Protein AF-A0A370WW75-F1 (afdb_monomer_lite)

Radius of gyration: 24.6 Å; chains: 1; bounding box: 38×58×57 Å

Organism: NCBI:txid1927960

Structure (mmCIF, N/CA/C/O backbone):
data_AF-A0A370WW75-F1
#
_entry.id   AF-A0A370WW75-F1
#
loop_
_atom_site.group_PDB
_atom_site.id
_atom_site.type_symbol
_atom_site.label_atom_id
_atom_site.label_alt_id
_atom_site.label_comp_id
_atom_site.label_asym_id
_atom_site.label_entity_id
_atom_site.label_seq_id
_atom_site.pdbx_PDB_ins_code
_atom_site.Cartn_x
_atom_site.Cartn_y
_atom_site.Cartn_z
_atom_site.occupancy
_atom_site.B_iso_or_equiv
_atom_site.auth_seq_id
_atom_site.auth_comp_id
_atom_site.auth_asym_id
_atom_site.auth_atom_id
_atom_site.pdbx_PDB_model_num
ATOM 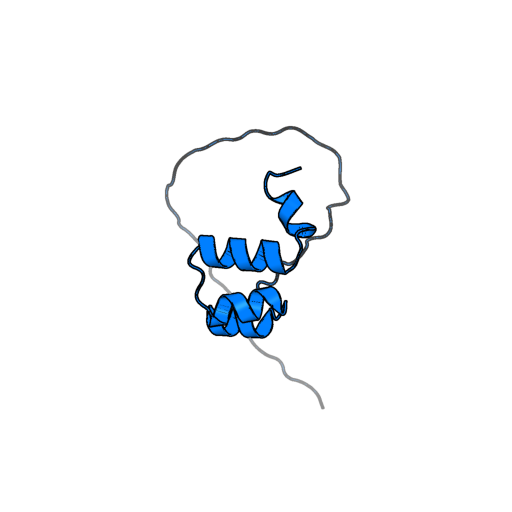1 N N . MET A 1 1 ? 12.610 17.597 -8.047 1.00 68.81 1 MET A N 1
ATOM 2 C CA . MET A 1 1 ? 12.087 16.682 -7.003 1.00 68.81 1 MET A CA 1
ATOM 3 C C . MET A 1 1 ? 10.572 16.802 -7.007 1.00 68.81 1 MET A C 1
ATOM 5 O O . MET A 1 1 ? 10.087 17.924 -6.964 1.00 68.81 1 MET A O 1
ATOM 9 N N . GLY A 1 2 ? 9.848 15.689 -7.157 1.00 85.19 2 GLY A N 1
ATOM 10 C CA . GLY A 1 2 ? 8.384 15.690 -7.280 1.00 85.19 2 GLY A CA 1
ATOM 11 C C . GLY A 1 2 ? 7.664 16.026 -5.971 1.00 85.19 2 GLY A C 1
ATOM 12 O O . GLY A 1 2 ? 8.235 15.874 -4.890 1.00 85.19 2 GLY A O 1
ATOM 13 N N . SER A 1 3 ? 6.402 16.450 -6.086 1.00 80.62 3 SER A N 1
ATOM 14 C CA . SER A 1 3 ? 5.512 16.815 -4.968 1.00 80.62 3 SER A CA 1
ATOM 15 C C . SER A 1 3 ? 5.460 15.748 -3.862 1.00 80.62 3 SER A C 1
ATOM 17 O O . SER A 1 3 ? 5.372 16.073 -2.681 1.00 80.62 3 SER A O 1
ATOM 19 N N . GLU A 1 4 ? 5.625 14.477 -4.219 1.00 85.69 4 GLU A N 1
ATOM 20 C CA . GLU A 1 4 ? 5.466 13.325 -3.325 1.00 85.69 4 GLU A CA 1
ATOM 21 C C . GLU A 1 4 ? 6.754 12.920 -2.596 1.00 85.69 4 GLU A C 1
ATOM 23 O O . GLU A 1 4 ? 6.764 11.946 -1.846 1.00 85.69 4 GLU A O 1
ATOM 28 N N . ALA A 1 5 ? 7.866 13.639 -2.792 1.00 87.81 5 ALA A N 1
ATOM 29 C CA . ALA A 1 5 ? 9.142 13.276 -2.171 1.00 87.81 5 ALA A CA 1
ATOM 30 C C . ALA A 1 5 ? 9.069 13.227 -0.634 1.00 87.81 5 ALA A C 1
ATOM 32 O O . ALA A 1 5 ? 9.780 12.434 -0.017 1.00 87.81 5 ALA A O 1
ATOM 33 N N . HIS A 1 6 ? 8.183 14.024 -0.032 1.00 89.12 6 HIS A N 1
ATOM 34 C CA . HIS A 1 6 ? 7.963 14.061 1.411 1.00 89.12 6 HIS A CA 1
ATOM 35 C C . HIS A 1 6 ? 7.434 12.730 1.974 1.00 89.12 6 HIS A C 1
ATOM 37 O O . HIS A 1 6 ? 7.818 12.355 3.079 1.00 89.12 6 HIS A O 1
ATOM 43 N N . TRP A 1 7 ? 6.665 11.950 1.201 1.00 89.69 7 TRP A N 1
ATOM 44 C CA . TRP A 1 7 ? 6.137 10.654 1.648 1.00 89.69 7 TRP A CA 1
ATOM 45 C C . TRP A 1 7 ? 7.220 9.606 1.902 1.00 89.69 7 TRP A C 1
ATOM 47 O O . TRP A 1 7 ? 7.017 8.692 2.696 1.00 89.69 7 TRP A O 1
ATOM 57 N N . ARG A 1 8 ? 8.405 9.754 1.292 1.00 87.56 8 ARG A N 1
ATOM 58 C CA . ARG A 1 8 ? 9.546 8.859 1.554 1.00 87.56 8 ARG A CA 1
ATOM 59 C C . ARG A 1 8 ? 10.085 8.982 2.980 1.00 87.56 8 ARG A C 1
ATOM 61 O O . ARG A 1 8 ? 10.728 8.052 3.461 1.00 87.56 8 ARG A O 1
ATOM 68 N N . HIS A 1 9 ? 9.850 10.123 3.624 1.00 89.81 9 HIS A N 1
ATOM 69 C CA . HIS A 1 9 ? 10.347 10.447 4.962 1.00 89.81 9 HIS A CA 1
ATOM 70 C C . HIS A 1 9 ? 9.223 10.667 5.979 1.00 89.81 9 HIS A C 1
ATOM 72 O O . HIS A 1 9 ? 9.515 11.002 7.125 1.00 89.81 9 HIS A O 1
ATOM 78 N N . ALA A 1 10 ? 7.965 10.489 5.571 1.00 92.00 10 ALA A N 1
ATOM 79 C CA . ALA A 1 10 ? 6.822 10.602 6.460 1.00 92.00 10 ALA A CA 1
ATOM 80 C C . ALA A 1 10 ? 6.920 9.572 7.591 1.00 92.00 10 ALA A C 1
ATOM 82 O O . ALA A 1 10 ? 7.356 8.432 7.392 1.00 92.00 10 ALA A O 1
ATOM 83 N N . SER A 1 11 ? 6.507 9.984 8.785 1.00 94.50 11 SER A N 1
ATOM 84 C CA . SER A 1 11 ? 6.329 9.068 9.907 1.00 94.50 11 SER A CA 1
ATOM 85 C C . SER A 1 11 ? 5.207 8.068 9.619 1.00 94.50 11 SER A C 1
ATOM 87 O O . SER A 1 11 ? 4.331 8.302 8.786 1.00 94.50 11 SER A O 1
ATOM 89 N N . GLU A 1 12 ? 5.203 6.948 10.341 1.00 94.06 12 GLU A N 1
ATOM 90 C CA . GLU A 1 12 ? 4.165 5.922 10.192 1.00 94.06 12 GLU A CA 1
ATOM 91 C C . GLU A 1 12 ? 2.757 6.480 10.454 1.00 94.06 12 GLU A C 1
ATOM 93 O O . GLU A 1 12 ? 1.838 6.186 9.698 1.00 94.06 12 GLU A O 1
ATOM 98 N N . ASN A 1 13 ? 2.608 7.370 11.443 1.00 95.81 13 ASN A N 1
ATOM 99 C CA . ASN A 1 13 ? 1.333 8.021 11.764 1.00 95.81 13 ASN A CA 1
ATOM 100 C C . ASN A 1 13 ? 0.846 8.954 10.643 1.00 95.81 13 ASN A C 1
ATOM 102 O O . ASN A 1 13 ? -0.345 8.989 10.339 1.00 95.81 13 ASN A O 1
ATOM 106 N N . GLU A 1 14 ? 1.750 9.730 10.036 1.00 95.81 14 GLU A N 1
ATOM 107 C CA . GLU A 1 14 ? 1.408 10.593 8.897 1.00 95.81 14 GLU A CA 1
ATOM 108 C C . GLU A 1 14 ? 0.997 9.755 7.687 1.00 95.81 14 GLU A C 1
ATOM 110 O O . GLU A 1 14 ? 0.030 10.092 7.003 1.00 95.81 14 GLU A O 1
ATOM 115 N N . LEU A 1 15 ? 1.696 8.640 7.455 1.00 95.31 15 LEU A N 1
ATOM 116 C CA . LEU A 1 15 ? 1.370 7.710 6.384 1.00 95.31 15 LEU A CA 1
ATOM 117 C C . LEU A 1 15 ? 0.017 7.027 6.632 1.00 95.31 15 LEU A C 1
ATOM 119 O O . LEU A 1 15 ? -0.798 6.942 5.719 1.00 95.31 15 LEU A O 1
ATOM 123 N N . GLU A 1 16 ? -0.263 6.591 7.861 1.00 96.38 16 GLU A N 1
ATOM 124 C CA . GLU A 1 16 ? -1.554 6.005 8.231 1.00 96.38 16 GLU A CA 1
ATOM 125 C C . GLU A 1 16 ? -2.704 6.996 8.012 1.00 96.38 16 GLU A C 1
ATOM 127 O O . GLU A 1 16 ? -3.707 6.644 7.385 1.00 96.38 16 GLU A O 1
ATOM 132 N N . LEU A 1 17 ? -2.545 8.245 8.461 1.00 96.50 17 LEU A N 1
ATOM 133 C CA . LEU A 1 17 ? -3.543 9.292 8.256 1.00 96.50 17 LEU A CA 1
ATOM 134 C C . LEU A 1 17 ? -3.786 9.555 6.765 1.00 96.50 17 LEU A C 1
ATOM 136 O O . LEU A 1 17 ? -4.939 9.621 6.342 1.00 96.50 17 LEU A O 1
ATOM 140 N N . ALA A 1 18 ? -2.721 9.662 5.970 1.00 95.69 18 ALA A N 1
ATOM 141 C CA . ALA A 1 18 ? -2.821 9.867 4.528 1.00 95.69 18 ALA A CA 1
ATOM 142 C C . ALA A 1 18 ? -3.563 8.713 3.837 1.00 95.69 18 ALA A C 1
ATOM 144 O O . ALA A 1 18 ? -4.422 8.939 2.987 1.00 95.69 18 ALA A O 1
ATOM 145 N N . LEU A 1 19 ? -3.293 7.471 4.245 1.00 96.56 19 LEU A N 1
ATOM 146 C CA . LEU A 1 19 ? -3.972 6.290 3.715 1.00 96.56 19 LEU A CA 1
ATOM 147 C C . LEU A 1 19 ? -5.462 6.248 4.084 1.00 96.56 19 LEU A C 1
ATOM 149 O O . LEU A 1 19 ? -6.275 5.792 3.282 1.00 96.56 19 LEU A O 1
ATOM 153 N N . VAL A 1 20 ? -5.829 6.715 5.281 1.00 97.25 20 VAL A N 1
ATOM 154 C CA . VAL A 1 20 ? -7.237 6.862 5.688 1.00 97.25 20 VAL A CA 1
ATOM 155 C C . VAL A 1 20 ? -7.925 7.959 4.878 1.00 97.25 20 VAL A C 1
ATOM 157 O O . VAL A 1 20 ? -9.031 7.743 4.397 1.00 97.25 20 VAL A O 1
ATOM 160 N N . GLN A 1 21 ? -7.273 9.109 4.690 1.00 96.94 21 GLN A N 1
ATOM 161 C CA . GLN A 1 21 ? -7.801 10.222 3.890 1.00 96.94 21 GLN A CA 1
ATOM 162 C C . GLN A 1 21 ? -7.970 9.867 2.408 1.00 96.94 21 GLN A C 1
ATOM 164 O O . GLN A 1 21 ? -8.821 10.441 1.739 1.00 96.94 21 GLN A O 1
ATOM 169 N N . ALA A 1 22 ? -7.174 8.922 1.908 1.00 95.94 22 ALA A N 1
ATOM 170 C CA . ALA A 1 22 ? -7.263 8.398 0.550 1.00 95.94 22 ALA A CA 1
ATOM 171 C C . ALA A 1 22 ? -8.301 7.268 0.384 1.00 95.94 22 ALA A C 1
ATOM 173 O O . ALA A 1 22 ? -8.325 6.630 -0.667 1.00 95.94 22 ALA A O 1
ATOM 174 N N . ASP A 1 23 ? -9.115 6.974 1.407 1.00 97.44 23 ASP A N 1
ATOM 175 C CA . ASP A 1 23 ? -10.124 5.903 1.400 1.00 97.44 23 ASP A CA 1
ATOM 176 C C . ASP A 1 23 ? -9.567 4.505 1.046 1.00 97.44 23 ASP A C 1
ATOM 178 O O . ASP A 1 23 ? -10.287 3.611 0.595 1.00 97.44 23 ASP A O 1
ATOM 182 N N . ILE A 1 24 ? -8.272 4.266 1.291 1.00 97.12 24 ILE A N 1
ATOM 183 C CA . ILE A 1 24 ? -7.658 2.946 1.104 1.00 97.12 24 ILE A CA 1
ATOM 184 C C . ILE A 1 24 ? -8.239 2.001 2.153 1.00 97.12 24 ILE A C 1
ATOM 186 O O . ILE A 1 24 ? -8.245 2.329 3.337 1.00 97.12 24 ILE A O 1
ATOM 190 N N . ALA A 1 25 ? -8.699 0.815 1.763 1.00 97.12 25 ALA A N 1
ATOM 191 C CA . ALA A 1 25 ? -9.318 -0.123 2.693 1.00 97.12 25 ALA A CA 1
ATOM 192 C C . ALA A 1 25 ? -8.324 -0.693 3.733 1.00 97.12 25 ALA A C 1
ATOM 194 O O . ALA A 1 25 ? -7.109 -0.754 3.542 1.00 97.12 25 ALA A O 1
ATOM 195 N N . ALA A 1 26 ? -8.851 -1.066 4.906 1.00 96.56 26 ALA A N 1
ATOM 196 C CA . ALA A 1 26 ? -8.049 -1.471 6.064 1.00 96.56 26 ALA A CA 1
ATOM 197 C C . ALA A 1 26 ? -7.013 -2.592 5.801 1.00 96.56 26 ALA A C 1
ATOM 199 O O . ALA A 1 26 ? -5.888 -2.457 6.296 1.00 96.56 26 ALA A O 1
ATOM 200 N N . PRO A 1 27 ? -7.323 -3.683 5.063 1.00 97.38 27 PRO A N 1
ATOM 201 C CA . PRO A 1 27 ? -6.333 -4.729 4.818 1.00 97.38 27 PRO A CA 1
ATOM 202 C C . PRO A 1 27 ? -5.162 -4.246 3.947 1.00 97.38 27 PRO A C 1
ATOM 204 O O . PRO A 1 27 ? -4.020 -4.628 4.212 1.00 97.38 27 PRO A O 1
ATOM 207 N N . GLU A 1 28 ? -5.414 -3.372 2.973 1.00 97.50 28 GLU A N 1
ATOM 208 C CA . GLU A 1 28 ? -4.401 -2.753 2.118 1.00 97.50 28 GLU A CA 1
ATOM 209 C C . GLU A 1 28 ? -3.544 -1.772 2.917 1.00 97.50 28 GLU A C 1
ATOM 211 O O . GLU A 1 28 ? -2.319 -1.851 2.849 1.00 97.50 28 GLU A O 1
ATOM 216 N N . ARG A 1 29 ? -4.155 -0.914 3.751 1.00 97.12 29 ARG A N 1
ATOM 217 C CA . ARG A 1 29 ? -3.407 0.002 4.636 1.00 97.12 29 ARG A CA 1
ATOM 218 C C . ARG A 1 29 ? -2.440 -0.754 5.539 1.00 97.12 29 ARG A C 1
ATOM 220 O O . ARG A 1 29 ? -1.275 -0.385 5.637 1.00 97.12 29 ARG A O 1
ATOM 227 N N . SER A 1 30 ? -2.906 -1.842 6.153 1.00 97.44 30 SER A N 1
ATOM 228 C CA . SER A 1 30 ? -2.070 -2.691 7.007 1.00 97.44 30 SER A CA 1
ATOM 229 C C . SER A 1 30 ? -0.884 -3.287 6.243 1.00 97.44 30 SER A C 1
ATOM 231 O O . SER A 1 30 ? 0.226 -3.310 6.769 1.00 97.44 30 SER A O 1
ATOM 233 N N . ALA A 1 31 ? -1.093 -3.745 5.005 1.00 97.56 31 ALA A N 1
ATOM 234 C CA . ALA A 1 31 ? -0.008 -4.264 4.174 1.00 97.56 31 ALA A CA 1
ATOM 235 C C . ALA A 1 31 ? 0.992 -3.164 3.763 1.00 97.56 31 ALA A C 1
ATOM 237 O O . ALA A 1 31 ? 2.198 -3.407 3.783 1.00 97.56 31 ALA A O 1
ATOM 238 N N . ILE A 1 32 ? 0.511 -1.952 3.453 1.00 95.88 32 ILE A N 1
ATOM 239 C CA . ILE A 1 32 ? 1.351 -0.793 3.106 1.00 95.88 32 ILE A CA 1
ATOM 240 C C . ILE A 1 32 ? 2.218 -0.367 4.297 1.00 95.88 32 ILE A C 1
ATOM 242 O O . ILE A 1 32 ? 3.433 -0.243 4.144 1.00 95.88 32 ILE A O 1
ATOM 246 N N . LEU A 1 33 ? 1.626 -0.195 5.485 1.00 95.31 33 LEU A N 1
ATOM 247 C CA . LEU A 1 33 ? 2.348 0.203 6.702 1.00 95.31 33 LEU A CA 1
ATOM 248 C C . LEU A 1 33 ? 3.406 -0.838 7.099 1.00 95.31 33 LEU A C 1
ATOM 250 O O . LEU A 1 33 ? 4.534 -0.484 7.435 1.00 95.31 33 LEU A O 1
ATOM 254 N N . ALA A 1 34 ? 3.088 -2.129 6.955 1.00 96.38 34 ALA A N 1
ATOM 255 C CA . ALA A 1 34 ? 4.030 -3.224 7.192 1.00 96.38 34 ALA A CA 1
ATOM 256 C C . ALA A 1 34 ? 5.106 -3.382 6.097 1.00 96.38 34 ALA A C 1
ATOM 258 O O . ALA A 1 34 ? 5.990 -4.228 6.235 1.00 96.38 34 ALA A O 1
ATOM 259 N N . LYS A 1 35 ? 5.034 -2.605 5.004 1.00 94.81 35 LYS A N 1
ATOM 260 C CA . LYS A 1 35 ? 5.885 -2.740 3.805 1.00 94.81 35 LYS A CA 1
ATOM 261 C C . LYS A 1 35 ? 5.857 -4.158 3.211 1.00 94.81 35 LYS A C 1
ATOM 263 O O . LYS A 1 35 ? 6.827 -4.612 2.604 1.00 94.81 35 LYS A O 1
ATOM 268 N N . ASP A 1 36 ? 4.733 -4.855 3.367 1.00 96.69 36 ASP A N 1
ATOM 269 C CA . ASP A 1 36 ? 4.540 -6.228 2.904 1.00 96.69 36 ASP A CA 1
ATOM 270 C C . ASP A 1 36 ? 4.036 -6.230 1.456 1.00 96.69 36 ASP A C 1
ATOM 272 O O . ASP A 1 36 ? 2.835 -6.277 1.168 1.00 96.69 36 ASP A O 1
ATOM 276 N N . ALA A 1 37 ? 4.989 -6.157 0.526 1.00 93.81 37 ALA A N 1
ATOM 277 C CA . ALA A 1 37 ? 4.702 -6.138 -0.903 1.00 93.81 37 ALA A CA 1
ATOM 278 C C . ALA A 1 37 ? 3.978 -7.409 -1.378 1.00 93.81 37 ALA A C 1
ATOM 280 O O . ALA A 1 37 ? 3.108 -7.320 -2.240 1.00 93.81 37 ALA A O 1
ATOM 281 N N . ALA A 1 38 ? 4.297 -8.580 -0.817 1.00 94.62 38 ALA A N 1
ATOM 282 C CA . ALA A 1 38 ? 3.689 -9.844 -1.228 1.00 94.62 38 ALA A CA 1
ATOM 283 C C . ALA A 1 38 ? 2.206 -9.897 -0.837 1.00 94.62 38 ALA A C 1
ATOM 285 O O . ALA A 1 38 ? 1.349 -10.220 -1.663 1.00 94.62 38 ALA A O 1
ATOM 286 N N . LYS A 1 39 ? 1.886 -9.512 0.404 1.00 96.56 39 LYS A N 1
ATOM 287 C CA . LYS A 1 39 ? 0.501 -9.411 0.874 1.00 96.56 39 LYS A CA 1
ATOM 288 C C . LYS A 1 39 ? -0.277 -8.344 0.113 1.00 96.56 39 LYS A C 1
ATOM 290 O O . LYS A 1 39 ? -1.415 -8.598 -0.275 1.00 96.56 39 LYS A O 1
ATOM 295 N N . LEU A 1 40 ? 0.326 -7.181 -0.138 1.00 96.25 40 LEU A N 1
ATOM 296 C CA . LEU A 1 40 ? -0.320 -6.116 -0.906 1.00 96.25 40 LEU A CA 1
ATOM 297 C C . LEU A 1 40 ? -0.634 -6.567 -2.341 1.00 96.25 40 LEU A C 1
ATOM 299 O O . LEU A 1 40 ? -1.747 -6.364 -2.819 1.00 96.25 40 LEU A O 1
ATOM 303 N N . GLN A 1 41 ? 0.302 -7.247 -3.008 1.00 95.44 41 GLN A N 1
ATOM 304 C CA . GLN A 1 41 ? 0.075 -7.825 -4.336 1.00 95.44 41 GLN A CA 1
ATOM 305 C C . GLN A 1 41 ? -1.058 -8.855 -4.329 1.00 95.44 41 GLN A C 1
ATOM 307 O O . GLN A 1 41 ? -1.909 -8.825 -5.216 1.00 95.44 41 GLN A O 1
ATOM 312 N N . ALA A 1 42 ? -1.116 -9.722 -3.314 1.00 96.00 42 ALA A N 1
ATOM 313 C CA . ALA A 1 42 ? -2.187 -10.705 -3.175 1.00 9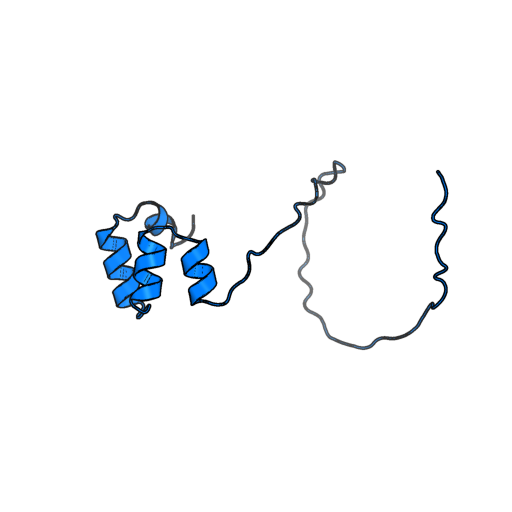6.00 42 ALA A CA 1
ATOM 314 C C . ALA A 1 42 ? -3.568 -10.046 -2.999 1.00 96.00 42 ALA A C 1
ATOM 316 O O . ALA A 1 42 ? -4.527 -10.461 -3.652 1.00 96.00 42 ALA A O 1
ATOM 317 N N . LEU A 1 43 ? -3.665 -8.998 -2.169 1.00 96.75 43 LEU A N 1
ATOM 318 C CA . LEU A 1 43 ? -4.901 -8.229 -1.961 1.00 96.75 43 LEU A CA 1
ATOM 319 C C . LEU A 1 43 ? -5.370 -7.550 -3.253 1.00 96.75 43 LEU A C 1
ATOM 321 O O . LEU A 1 43 ? -6.539 -7.653 -3.622 1.00 96.75 43 LEU A O 1
ATOM 325 N N . LEU A 1 44 ? -4.440 -6.928 -3.979 1.00 95.38 44 LEU A N 1
ATOM 326 C CA . LEU A 1 44 ? -4.722 -6.208 -5.223 1.00 95.38 44 LEU A CA 1
ATOM 327 C C . LEU A 1 44 ? -4.817 -7.123 -6.456 1.00 95.38 44 LEU A C 1
ATOM 329 O O . LEU A 1 44 ? -5.081 -6.643 -7.556 1.00 95.38 44 LEU A O 1
ATOM 333 N N . ARG A 1 45 ? -4.602 -8.437 -6.294 1.00 95.25 45 ARG A N 1
ATOM 334 C CA . ARG A 1 45 ? -4.528 -9.427 -7.387 1.00 95.25 45 ARG A CA 1
ATOM 335 C C . ARG A 1 45 ? -3.502 -9.047 -8.461 1.00 95.25 45 ARG A C 1
ATOM 337 O O . ARG A 1 45 ? -3.680 -9.339 -9.644 1.00 95.25 45 ARG A O 1
ATOM 344 N N . LEU A 1 46 ? -2.422 -8.399 -8.037 1.00 92.19 46 LEU A N 1
ATOM 345 C CA . LEU A 1 46 ? -1.311 -8.001 -8.889 1.00 92.19 46 LEU A CA 1
ATOM 346 C C . LEU A 1 46 ? -0.250 -9.099 -8.919 1.00 92.19 46 LEU A C 1
ATOM 348 O O . LEU A 1 46 ? -0.076 -9.857 -7.965 1.00 92.19 46 LEU A O 1
ATOM 352 N N . ARG A 1 47 ? 0.492 -9.162 -10.024 1.00 86.50 47 ARG A N 1
ATOM 353 C CA . ARG A 1 47 ? 1.721 -9.956 -10.129 1.00 86.50 47 ARG A CA 1
ATOM 354 C C . ARG A 1 47 ? 2.925 -9.014 -10.111 1.00 86.50 47 ARG A C 1
ATOM 356 O O . ARG A 1 47 ? 2.789 -7.893 -10.604 1.00 86.50 47 ARG A O 1
ATOM 363 N N . PRO A 1 48 ? 4.088 -9.447 -9.592 1.00 81.75 48 PRO A N 1
ATOM 364 C CA . PRO A 1 48 ? 5.320 -8.684 -9.728 1.00 81.75 48 PRO A CA 1
ATOM 365 C C . PRO A 1 48 ? 5.564 -8.316 -11.193 1.00 81.75 48 PRO A C 1
ATOM 367 O O . PRO A 1 48 ? 5.526 -9.180 -12.072 1.00 81.75 48 PRO A O 1
ATOM 370 N N . LEU A 1 49 ? 5.798 -7.031 -11.445 1.00 81.38 49 LEU A N 1
ATOM 371 C CA . LEU A 1 49 ? 6.304 -6.563 -12.727 1.00 81.38 49 LEU A CA 1
ATOM 372 C C . LEU A 1 49 ? 7.812 -6.808 -12.751 1.00 81.38 49 LEU A C 1
ATOM 374 O O . LEU A 1 49 ? 8.528 -6.384 -11.845 1.00 81.38 49 LEU A O 1
ATOM 378 N N . PHE A 1 50 ? 8.283 -7.488 -13.790 1.00 80.00 50 PHE A N 1
ATOM 379 C CA . PHE A 1 50 ? 9.704 -7.599 -14.089 1.00 80.00 50 PHE A CA 1
ATOM 380 C C . PHE A 1 50 ? 10.005 -6.648 -15.242 1.00 80.00 50 PHE A C 1
ATOM 382 O O . PHE A 1 50 ? 9.353 -6.721 -16.283 1.00 80.00 50 PHE A O 1
ATOM 389 N N . ALA A 1 51 ? 10.973 -5.757 -15.052 1.00 74.81 51 ALA A N 1
ATOM 390 C CA . ALA A 1 51 ? 11.536 -4.958 -16.129 1.00 74.81 51 ALA A CA 1
ATOM 391 C C . ALA A 1 51 ? 12.916 -5.525 -16.471 1.00 74.81 51 ALA A C 1
ATOM 393 O O . ALA A 1 51 ? 13.741 -5.730 -15.580 1.00 74.81 51 ALA A O 1
ATOM 394 N N . MET A 1 52 ? 13.159 -5.785 -17.753 1.00 81.94 52 MET A N 1
ATOM 395 C CA . MET A 1 52 ? 14.506 -6.048 -18.249 1.00 81.94 52 MET A CA 1
ATOM 396 C C . MET A 1 52 ? 15.180 -4.691 -18.435 1.00 81.94 52 MET A C 1
ATOM 398 O O . MET A 1 52 ? 14.707 -3.881 -19.227 1.00 81.94 52 MET A O 1
ATOM 402 N N . GLN A 1 53 ? 16.250 -4.424 -17.690 1.00 81.56 53 GLN A N 1
ATOM 403 C CA . GLN A 1 53 ? 17.127 -3.305 -18.015 1.00 81.56 53 GLN A CA 1
ATOM 404 C C . GLN A 1 53 ? 18.007 -3.741 -19.181 1.00 81.56 53 GLN A C 1
ATOM 406 O O . GLN A 1 53 ? 18.784 -4.689 -19.050 1.00 81.56 53 GLN A O 1
ATOM 411 N N . THR A 1 54 ? 17.855 -3.089 -20.328 1.00 79.69 54 THR A N 1
ATOM 412 C CA . THR A 1 54 ? 18.837 -3.195 -21.404 1.00 79.69 54 THR A CA 1
ATOM 413 C C . THR A 1 54 ? 20.084 -2.423 -20.977 1.00 79.69 54 THR A C 1
ATOM 415 O O . THR A 1 54 ? 19.946 -1.318 -20.442 1.00 79.69 54 THR A O 1
ATOM 418 N N . PRO A 1 55 ? 21.291 -2.990 -21.144 1.00 79.44 55 PRO A N 1
ATOM 419 C CA . PRO A 1 55 ? 22.509 -2.228 -20.920 1.00 79.44 55 PRO A CA 1
ATOM 420 C C . PRO A 1 55 ? 22.500 -0.993 -21.836 1.00 79.44 55 PRO A C 1
ATOM 422 O O . PRO A 1 55 ? 21.928 -1.067 -22.928 1.00 79.44 55 PRO A O 1
ATOM 425 N N . PRO A 1 56 ? 23.071 0.138 -21.393 1.00 76.31 56 PRO A N 1
ATOM 426 C CA . PRO A 1 56 ? 23.259 1.276 -22.282 1.00 76.31 56 PRO A CA 1
ATOM 427 C C . PRO A 1 56 ? 24.096 0.821 -23.483 1.00 76.31 56 PRO A C 1
ATOM 429 O O . PRO A 1 56 ? 25.103 0.137 -23.290 1.00 76.31 56 PRO A O 1
ATOM 432 N N . ASP A 1 57 ? 23.667 1.168 -24.698 1.00 74.56 57 ASP A N 1
ATOM 433 C CA . ASP A 1 57 ? 24.533 1.038 -25.869 1.00 74.56 57 ASP A CA 1
ATOM 434 C C . ASP A 1 57 ? 25.755 1.931 -25.628 1.00 74.56 57 ASP A C 1
ATOM 436 O O . ASP A 1 57 ? 25.626 3.106 -25.285 1.00 74.56 57 ASP A O 1
ATOM 440 N N . GLU A 1 58 ? 26.955 1.366 -25.754 1.00 66.38 58 GLU A N 1
ATOM 441 C CA . GLU A 1 58 ? 28.218 2.096 -25.574 1.00 66.38 58 GLU A CA 1
ATOM 442 C C . GLU 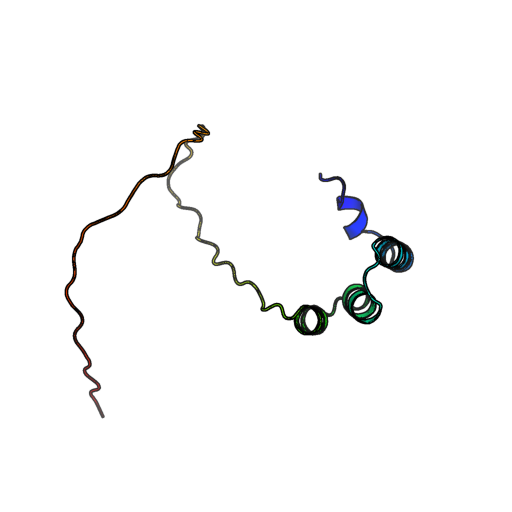A 1 58 ? 28.533 3.029 -26.766 1.00 66.38 58 GLU A C 1
ATOM 444 O O . GLU A 1 58 ? 29.625 3.593 -26.845 1.00 66.38 58 GLU A O 1
ATOM 449 N N . GLU A 1 59 ? 27.588 3.226 -27.688 1.00 60.12 59 GLU A N 1
ATOM 450 C CA . GLU A 1 59 ? 27.739 4.089 -28.854 1.00 60.12 59 GLU A CA 1
ATOM 451 C C . GLU A 1 59 ? 26.986 5.414 -28.666 1.00 60.12 59 GLU A C 1
ATOM 453 O O . GLU A 1 59 ? 25.800 5.518 -28.946 1.00 60.12 59 GLU A O 1
ATOM 458 N N . GLY A 1 60 ? 27.731 6.434 -28.231 1.00 49.09 60 GLY A N 1
ATOM 459 C CA . GLY A 1 60 ? 27.607 7.792 -28.771 1.00 49.09 60 GLY A CA 1
ATOM 460 C C . GLY A 1 60 ? 26.454 8.670 -28.276 1.00 49.09 60 GLY A C 1
ATOM 461 O O . GLY A 1 60 ? 25.306 8.509 -28.659 1.00 49.09 60 GLY A O 1
ATOM 462 N N . ASP A 1 61 ? 26.833 9.692 -27.510 1.00 54.47 61 ASP A N 1
ATOM 463 C CA . ASP A 1 61 ? 26.172 11.000 -27.403 1.00 54.47 61 ASP A CA 1
ATOM 464 C C . ASP A 1 61 ? 25.641 11.496 -28.770 1.00 54.47 61 ASP A C 1
ATOM 466 O O . ASP A 1 61 ? 26.432 11.968 -29.583 1.00 54.47 61 ASP A O 1
ATOM 470 N N . GLU A 1 62 ? 24.326 11.446 -29.001 1.00 46.84 62 GLU A N 1
ATOM 471 C CA . GLU A 1 62 ? 23.602 12.385 -29.876 1.00 46.84 62 GLU A CA 1
ATOM 472 C C . GLU A 1 62 ? 22.239 12.704 -29.233 1.00 46.84 62 GLU A C 1
ATOM 474 O O . GLU A 1 62 ? 21.244 11.994 -29.383 1.00 46.84 62 GLU A O 1
ATOM 479 N N . ASP A 1 63 ? 22.242 13.773 -28.437 1.00 50.28 63 ASP A N 1
ATOM 480 C CA . ASP A 1 63 ? 21.067 14.559 -28.064 1.00 50.28 63 ASP A CA 1
ATOM 481 C C . ASP A 1 63 ? 20.455 15.190 -29.327 1.00 50.28 63 ASP A C 1
ATOM 483 O O . ASP A 1 63 ? 21.170 15.817 -30.105 1.00 50.28 63 ASP A O 1
ATOM 487 N N . GLU A 1 64 ? 19.157 15.001 -29.550 1.00 46.28 64 GLU A N 1
ATOM 488 C CA . GLU A 1 64 ? 18.154 16.077 -29.631 1.00 46.28 64 GLU A CA 1
ATOM 489 C C . GLU A 1 64 ? 16.835 15.507 -30.184 1.00 46.28 64 GLU A C 1
ATOM 491 O O . GLU A 1 64 ? 16.796 14.710 -31.121 1.00 46.28 64 GLU A O 1
ATOM 496 N N . GLY A 1 65 ? 15.740 15.857 -29.510 1.00 45.56 65 GLY A N 1
ATOM 497 C CA . GLY A 1 65 ? 14.432 15.246 -29.697 1.00 45.56 65 GLY A CA 1
ATOM 498 C C . GLY A 1 65 ? 13.701 15.626 -30.978 1.00 45.56 65 GLY A C 1
ATOM 499 O O . GLY A 1 65 ? 14.046 16.582 -31.655 1.00 45.56 65 GLY A O 1
ATOM 500 N N . GLU A 1 66 ? 12.601 14.918 -31.214 1.00 43.00 66 GLU A N 1
ATOM 501 C CA . GLU A 1 66 ? 11.385 15.467 -31.810 1.00 43.00 66 GLU A CA 1
ATOM 502 C C . GLU A 1 66 ? 10.204 14.575 -31.386 1.00 43.00 66 GLU A C 1
ATOM 504 O O . GLU A 1 66 ? 10.164 13.373 -31.654 1.00 43.00 66 GLU A O 1
ATOM 509 N N . GLU A 1 67 ? 9.271 15.168 -30.635 1.00 49.88 67 GLU A N 1
ATOM 510 C CA . GLU A 1 67 ? 7.900 14.677 -30.512 1.00 49.88 67 GLU A CA 1
ATOM 511 C C . GLU A 1 67 ? 7.232 14.800 -31.888 1.00 49.88 67 GLU A C 1
ATOM 513 O O . GLU A 1 67 ? 7.143 15.906 -32.418 1.00 49.88 67 GLU A O 1
ATOM 518 N N . ASP A 1 68 ? 6.708 13.702 -32.436 1.00 44.09 68 ASP A N 1
ATOM 519 C CA . ASP A 1 68 ? 5.672 13.767 -33.472 1.00 44.09 68 ASP A CA 1
ATOM 520 C C . ASP A 1 68 ? 4.515 12.824 -33.112 1.00 44.09 68 ASP A C 1
ATOM 522 O O . ASP A 1 68 ? 4.629 11.594 -33.119 1.00 44.09 68 ASP A O 1
ATOM 526 N N . GLU A 1 69 ? 3.397 13.439 -32.729 1.00 50.84 69 GLU A N 1
ATOM 527 C CA . GLU A 1 69 ? 2.085 12.816 -32.602 1.00 50.84 69 GLU A CA 1
ATOM 528 C C . GLU A 1 69 ? 1.498 12.598 -34.008 1.00 50.84 69 GLU A C 1
ATOM 530 O O . GLU A 1 69 ? 1.165 13.567 -34.688 1.00 50.84 69 GLU A O 1
ATOM 535 N N . GLY A 1 70 ? 1.270 11.354 -34.451 1.00 35.66 70 GLY A N 1
ATOM 536 C CA . GLY A 1 70 ? 0.684 11.175 -35.786 1.00 35.66 70 GLY A CA 1
ATOM 537 C C . GLY A 1 70 ? 0.258 9.770 -36.213 1.00 35.66 70 GLY A C 1
ATOM 538 O O . GLY A 1 70 ? 1.000 9.073 -36.886 1.00 35.66 70 GLY A O 1
ATOM 539 N N . ASP A 1 71 ? -0.998 9.444 -35.907 1.00 34.94 71 ASP A N 1
ATOM 540 C CA . ASP A 1 71 ? -1.964 8.684 -36.728 1.00 34.94 71 ASP A CA 1
ATOM 541 C C . ASP A 1 71 ? -1.674 7.223 -37.164 1.00 34.94 71 ASP A C 1
ATOM 543 O O . ASP A 1 71 ? -0.912 6.907 -38.073 1.00 34.94 71 ASP A O 1
ATOM 547 N N . ASP A 1 72 ? -2.469 6.343 -36.551 1.00 48.62 72 ASP A N 1
ATOM 548 C CA . ASP A 1 72 ? -3.011 5.068 -37.033 1.00 48.62 72 ASP A CA 1
ATOM 549 C C . ASP A 1 72 ? -3.094 4.905 -38.569 1.00 48.62 72 ASP A C 1
ATOM 551 O O . ASP A 1 72 ? -3.729 5.725 -39.238 1.00 48.62 72 ASP A O 1
ATOM 555 N N . LYS A 1 73 ? -2.557 3.792 -39.113 1.00 42.50 73 LYS A N 1
ATOM 556 C CA . LYS A 1 73 ? -3.229 2.940 -40.128 1.00 42.50 73 LYS A CA 1
ATOM 557 C C . LYS A 1 73 ? -2.399 1.707 -40.566 1.00 42.50 73 LYS A C 1
ATOM 559 O O . LYS A 1 73 ? -1.397 1.826 -41.259 1.00 42.50 73 LYS A O 1
ATOM 564 N N . HIS A 1 74 ? -2.966 0.528 -40.281 1.00 34.78 74 HIS A N 1
ATOM 565 C CA . HIS A 1 74 ? -2.981 -0.711 -41.091 1.00 34.78 74 HIS A CA 1
ATOM 566 C C . HIS A 1 74 ? -1.690 -1.529 -41.395 1.00 34.78 74 HIS A C 1
ATOM 568 O O . HIS A 1 74 ? -0.889 -1.197 -42.262 1.00 34.78 74 HIS A O 1
ATOM 574 N N . GLU A 1 75 ? -1.634 -2.740 -40.813 1.00 44.56 75 GLU A N 1
ATOM 575 C CA . GLU A 1 75 ? -1.015 -3.974 -41.363 1.00 44.56 75 GLU A CA 1
ATOM 576 C C . GLU A 1 75 ? -1.540 -4.296 -42.793 1.00 44.56 75 GLU A C 1
ATOM 578 O O . GLU A 1 75 ? -2.660 -3.858 -43.091 1.00 44.56 75 GLU A O 1
ATOM 583 N N . PRO A 1 76 ? -0.878 -5.114 -43.668 1.00 54.50 76 PRO A N 1
ATOM 584 C CA . PRO A 1 76 ? -0.247 -6.405 -43.323 1.00 54.50 76 PRO A CA 1
ATOM 585 C C . PRO A 1 76 ? 0.935 -6.872 -44.219 1.00 54.50 76 PRO A C 1
ATOM 587 O O . PRO A 1 76 ? 1.389 -6.171 -45.117 1.00 54.50 76 PRO A O 1
ATOM 590 N N . ASN A 1 77 ? 1.314 -8.148 -44.042 1.00 38.28 77 ASN A N 1
ATOM 591 C CA . ASN A 1 77 ? 2.113 -9.011 -44.934 1.00 38.28 77 ASN A CA 1
ATOM 592 C C . ASN A 1 77 ? 3.635 -8.934 -44.693 1.00 38.28 77 ASN A C 1
ATOM 594 O O . ASN A 1 77 ? 4.251 -7.893 -44.814 1.00 38.28 77 ASN A O 1
ATOM 598 N N . GLY A 1 78 ? 4.361 -10.001 -44.390 1.00 43.38 78 GLY A N 1
ATOM 599 C CA . GLY A 1 78 ? 4.063 -11.418 -44.465 1.00 43.38 78 GLY A CA 1
ATOM 600 C C . GLY A 1 78 ? 5.385 -12.125 -44.723 1.00 43.38 78 GLY A C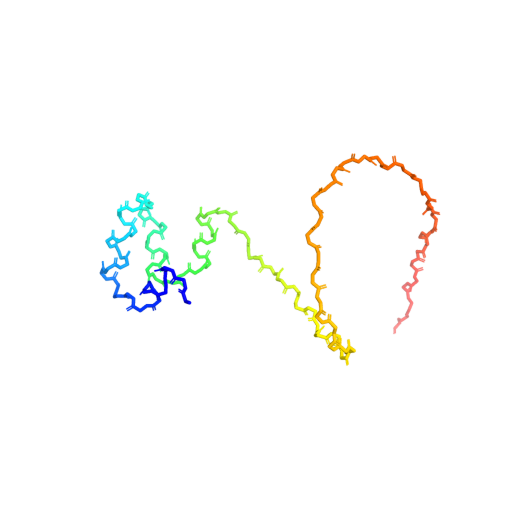 1
ATOM 601 O O . GLY A 1 78 ? 6.011 -11.892 -45.749 1.00 43.38 78 GLY A O 1
ATOM 602 N N . GLN A 1 79 ? 5.807 -12.988 -43.804 1.00 49.09 79 GLN A N 1
ATOM 603 C CA . GLN A 1 79 ? 6.733 -14.076 -44.101 1.00 49.09 79 GLN A CA 1
ATOM 604 C C . GLN A 1 79 ? 6.582 -15.144 -43.019 1.00 49.09 79 GLN A C 1
ATOM 606 O O . GLN A 1 79 ? 7.148 -15.096 -41.932 1.00 49.09 79 GLN A O 1
ATOM 611 N N . ARG A 1 80 ? 5.714 -16.105 -43.342 1.00 50.41 80 ARG A N 1
ATOM 612 C CA . ARG A 1 80 ? 5.722 -17.439 -42.748 1.00 50.41 80 ARG A CA 1
ATOM 613 C C . ARG A 1 80 ? 7.050 -18.125 -43.086 1.00 50.41 80 ARG A C 1
ATOM 615 O O . ARG A 1 80 ? 7.664 -17.819 -44.104 1.00 50.41 80 ARG A O 1
ATOM 622 N N . LEU A 1 81 ? 7.273 -19.210 -42.342 1.00 45.16 81 LEU A N 1
ATOM 623 C CA . LEU A 1 81 ? 8.192 -20.332 -42.572 1.00 45.16 81 LEU A CA 1
ATOM 624 C C . LEU A 1 81 ? 9.578 -20.080 -41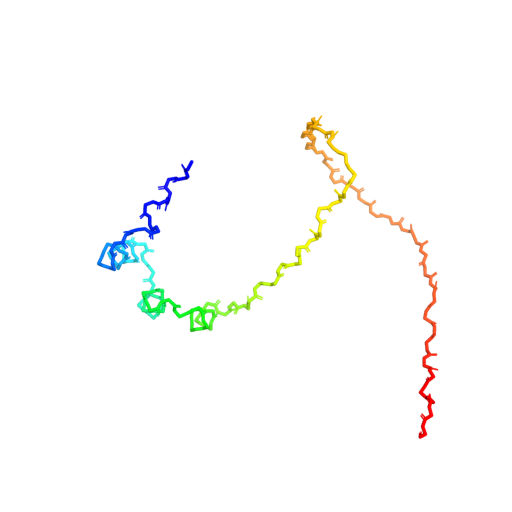.944 1.00 45.16 81 LEU A C 1
ATOM 626 O O . LEU A 1 81 ? 10.256 -19.136 -42.295 1.00 45.16 81 LEU A O 1
ATOM 630 N N . SER A 1 82 ? 10.081 -20.877 -41.005 1.00 46.44 82 SER A N 1
ATOM 631 C CA . SER A 1 82 ? 9.746 -22.258 -40.668 1.00 46.44 82 SER A CA 1
ATOM 632 C C . SER A 1 82 ? 10.252 -22.598 -39.265 1.00 46.44 82 SER A C 1
ATOM 634 O O . SER A 1 82 ? 11.387 -22.290 -38.919 1.00 46.44 82 SER A O 1
ATOM 636 N N . SER A 1 83 ? 9.426 -23.276 -38.472 1.00 48.22 83 SER A N 1
ATOM 637 C CA . SER A 1 83 ? 9.944 -24.250 -37.509 1.00 48.22 83 SER A CA 1
ATOM 638 C C . SER A 1 83 ? 10.297 -25.515 -38.297 1.00 48.22 83 SER A C 1
ATOM 640 O O . SER A 1 83 ? 9.543 -25.889 -39.201 1.00 48.22 83 SER A O 1
ATOM 642 N N . PRO A 1 84 ? 11.423 -26.170 -37.992 1.00 51.91 84 PRO A N 1
ATOM 643 C CA . PRO A 1 84 ? 11.314 -27.498 -37.383 1.00 51.91 84 PRO A CA 1
ATOM 644 C C . PRO A 1 84 ? 12.363 -27.704 -36.273 1.00 51.9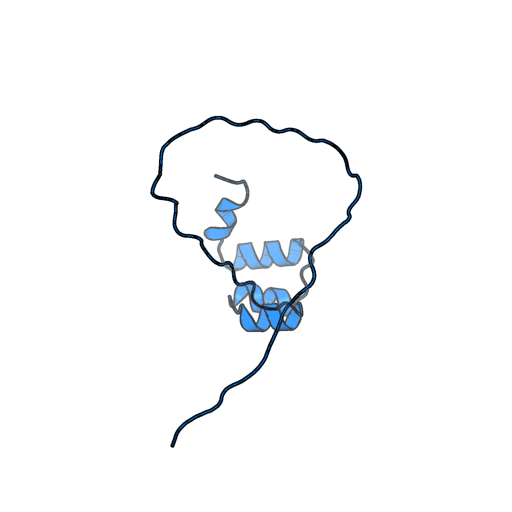1 84 PRO A C 1
ATOM 646 O O . PRO A 1 84 ? 13.512 -27.302 -36.391 1.00 51.91 84 PRO A O 1
ATOM 649 N N . THR A 1 85 ? 11.956 -28.138 -35.083 1.00 47.81 85 THR A N 1
ATOM 650 C CA . THR A 1 85 ? 11.784 -29.548 -34.672 1.00 47.81 85 THR A CA 1
ATOM 651 C C . THR A 1 85 ? 13.102 -30.223 -34.278 1.00 47.81 85 THR A C 1
ATOM 653 O O . THR A 1 85 ? 13.865 -30.657 -35.126 1.00 47.81 85 THR A O 1
ATOM 656 N N . SER A 1 86 ? 13.273 -30.345 -32.957 1.00 49.59 86 SER A N 1
ATOM 657 C CA . SER A 1 86 ? 13.766 -31.502 -32.191 1.00 49.59 86 SER A CA 1
ATOM 658 C C . SER A 1 86 ? 14.995 -32.278 -32.690 1.00 49.59 86 SER A C 1
ATOM 660 O O . SER A 1 86 ? 14.937 -32.972 -33.700 1.00 49.59 86 SER A O 1
ATOM 662 N N . LEU A 1 87 ? 16.038 -32.338 -31.853 1.00 46.41 87 LEU A N 1
ATOM 663 C CA . LEU A 1 87 ? 16.851 -33.550 -31.740 1.00 46.41 87 LEU A CA 1
ATOM 664 C C . LEU A 1 87 ? 17.385 -33.707 -30.309 1.00 46.41 87 LEU A C 1
ATOM 666 O O . LEU A 1 87 ? 18.396 -33.134 -29.918 1.00 46.41 87 LEU A O 1
ATOM 670 N N . LEU A 1 88 ? 16.650 -34.493 -29.530 1.00 50.56 88 LEU A N 1
ATOM 671 C CA . LEU A 1 88 ? 17.052 -35.037 -28.241 1.00 50.56 88 LEU A CA 1
ATOM 672 C C . LEU A 1 88 ? 18.008 -36.216 -28.495 1.00 50.56 88 LEU A C 1
ATOM 674 O O . LEU A 1 88 ? 17.547 -37.281 -28.890 1.00 50.56 88 LEU A O 1
ATOM 678 N N . GLN A 1 89 ? 19.317 -36.032 -28.316 1.00 49.44 89 GLN A N 1
ATOM 679 C CA . GLN A 1 89 ? 20.369 -37.065 -28.387 1.00 49.44 89 GLN A CA 1
ATOM 680 C C . GLN A 1 89 ? 21.563 -36.530 -27.560 1.00 49.44 89 GLN A C 1
ATOM 682 O O . GLN A 1 89 ? 21.885 -35.361 -27.722 1.00 49.44 89 GLN A O 1
ATOM 687 N N . HIS A 1 90 ? 22.245 -37.200 -26.624 1.00 44.31 90 HIS A N 1
ATOM 688 C CA . HIS A 1 90 ? 22.526 -38.607 -26.283 1.00 44.31 90 HIS A CA 1
ATOM 689 C C . HIS A 1 90 ? 22.939 -38.655 -24.790 1.00 44.31 90 HIS A C 1
ATOM 691 O O . HIS A 1 90 ? 23.459 -37.662 -24.289 1.00 44.31 90 HIS A O 1
ATOM 697 N N . ALA A 1 91 ? 22.474 -39.650 -24.027 1.00 48.19 91 ALA A N 1
ATOM 698 C CA . ALA A 1 91 ? 23.144 -40.915 -23.653 1.00 48.19 91 ALA A CA 1
ATOM 699 C C . ALA A 1 91 ? 23.929 -40.812 -22.335 1.00 48.19 91 ALA A C 1
ATOM 701 O O . ALA A 1 91 ? 24.892 -40.021 -22.270 1.00 48.19 91 ALA A O 1
#

pLDDT: mean 74.76, std 22.27, range [34.78, 97.56]

Sequence (91 aa):
MGSEAHWRHASENELELALVQADIAAPERSAILAKDAAKLQALLRLRPLFAMQTPPDEEGDEDEGEEDEGDDKHEPNGQRLSSPTSLLQHA

Foldseek 3Di:
DDPCPVVVVDDLVRLLVVCVVVVPDDQLNVCVSVVPPVSNCVVVVHDDDDDDDDPPDPDDDDDDDDDDDDDDDDDDDDDDDDDDDDDDDDD

Secondary structure (DSSP, 8-state):
--GGGGGGT--HHHHHHHHHHTT--HHHHHHHHTT-HHHHHHHHT--PPP---PPPPSS--------------------------------